Protein AF-A0A6P0SKI7-F1 (afdb_monomer_lite)

Foldseek 3Di:
DDKDKADDDPVDAQDPVNQVVVCVVCVVWDWDADPNRIIITDDDDDPVRVVVVVVVQVVVQVVCVVVVPDDGDD

pLDDT: mean 93.72, std 4.54, range [72.62, 98.62]

Radius of gyration: 16.22 Å; chains: 1; bounding box: 36×21×42 Å

Secondary structure (DSSP, 8-state):
-PPEEEPPPTTS---HHHHHHHHHH-TTSEEEE-TTS-EEEEPPPPHHHHHHHHHHHHHHHHHHHHH-------

Sequence (74 aa):
MNPLILNNPQSTPITNDQFFQLCAANRDLKLERTAKGGLIIMPPTGGETSKRNSDINFELNLWNRQTKLGITFD

Structure (mmCIF, N/CA/C/O backbone):
data_AF-A0A6P0SKI7-F1
#
_entry.id   AF-A0A6P0SKI7-F1
#
loop_
_atom_site.group_PDB
_atom_site.id
_atom_site.type_symbol
_atom_site.label_atom_id
_atom_site.label_alt_id
_atom_site.label_comp_id
_atom_site.label_asym_id
_atom_site.label_entity_id
_atom_site.label_seq_id
_atom_site.pdbx_PDB_ins_code
_atom_site.Cartn_x
_atom_site.Cartn_y
_atom_site.Cartn_z
_atom_site.occupancy
_atom_site.B_iso_or_equiv
_atom_site.auth_seq_id
_atom_site.auth_comp_id
_atom_site.auth_asym_id
_atom_site.auth_atom_id
_atom_site.pdbx_PDB_model_num
ATOM 1 N N . MET A 1 1 ? 14.968 4.464 4.367 1.00 72.62 1 MET A N 1
ATOM 2 C CA . MET A 1 1 ? 15.230 3.815 3.064 1.00 72.62 1 MET A CA 1
ATOM 3 C C . MET A 1 1 ? 14.509 4.604 1.993 1.00 72.62 1 MET A C 1
ATOM 5 O O . MET A 1 1 ? 13.413 5.078 2.268 1.00 72.62 1 MET A O 1
ATOM 9 N N . ASN A 1 2 ? 15.119 4.755 0.820 1.00 86.69 2 ASN A N 1
ATOM 10 C CA . ASN A 1 2 ? 14.526 5.500 -0.289 1.00 86.69 2 ASN A CA 1
ATOM 11 C C . ASN A 1 2 ? 13.810 4.539 -1.247 1.00 86.69 2 ASN A C 1
ATOM 13 O O . ASN A 1 2 ? 14.285 3.414 -1.418 1.00 86.69 2 ASN A O 1
ATOM 17 N N . PRO A 1 3 ? 12.698 4.960 -1.867 1.00 92.00 3 PRO A N 1
ATOM 18 C CA . PRO A 1 3 ? 12.057 4.184 -2.919 1.00 92.00 3 PRO A CA 1
ATOM 19 C C . PRO A 1 3 ? 12.978 4.027 -4.129 1.00 92.00 3 PRO A C 1
ATOM 21 O O . PRO A 1 3 ? 13.676 4.968 -4.514 1.00 92.00 3 PRO A O 1
ATOM 24 N N . LEU A 1 4 ? 12.938 2.851 -4.754 1.00 94.06 4 LEU A N 1
ATOM 25 C CA . LEU A 1 4 ? 13.546 2.641 -6.064 1.00 94.06 4 LEU A CA 1
ATOM 26 C C . LEU A 1 4 ? 12.505 2.938 -7.143 1.00 94.06 4 LEU A C 1
ATOM 28 O O . LEU A 1 4 ? 11.398 2.404 -7.097 1.00 94.06 4 LEU A O 1
ATOM 32 N N . ILE A 1 5 ? 12.869 3.771 -8.119 1.00 92.81 5 ILE A N 1
ATOM 33 C CA . ILE A 1 5 ? 11.981 4.152 -9.219 1.00 92.81 5 ILE A CA 1
ATOM 34 C C . ILE A 1 5 ? 12.516 3.573 -10.527 1.00 92.81 5 ILE A C 1
ATOM 36 O O . ILE A 1 5 ? 13.628 3.884 -10.951 1.00 92.81 5 ILE A O 1
ATOM 40 N N . LEU A 1 6 ? 11.690 2.763 -11.182 1.00 91.19 6 LEU A N 1
ATOM 41 C CA . LEU A 1 6 ? 11.923 2.225 -12.514 1.00 91.19 6 LEU A CA 1
ATOM 42 C C . LEU A 1 6 ? 11.116 3.043 -13.526 1.00 91.19 6 LEU A C 1
ATOM 44 O O . LEU A 1 6 ? 9.887 2.956 -13.606 1.00 91.19 6 LEU A O 1
ATOM 48 N N . ASN A 1 7 ? 11.820 3.870 -14.298 1.00 90.00 7 ASN A N 1
ATOM 49 C CA . ASN A 1 7 ? 11.211 4.690 -15.339 1.00 90.00 7 ASN A CA 1
ATOM 50 C C . ASN A 1 7 ? 10.955 3.846 -16.585 1.00 90.00 7 ASN A C 1
ATOM 52 O O . ASN A 1 7 ? 11.884 3.368 -17.232 1.00 90.00 7 ASN A O 1
ATOM 56 N N . ASN A 1 8 ? 9.684 3.697 -16.929 1.00 85.50 8 ASN A N 1
ATOM 57 C CA . ASN A 1 8 ? 9.273 2.961 -18.107 1.00 85.50 8 ASN A CA 1
ATOM 58 C C . ASN A 1 8 ? 9.243 3.882 -19.348 1.00 85.50 8 ASN A C 1
ATOM 60 O O . ASN A 1 8 ? 8.735 5.005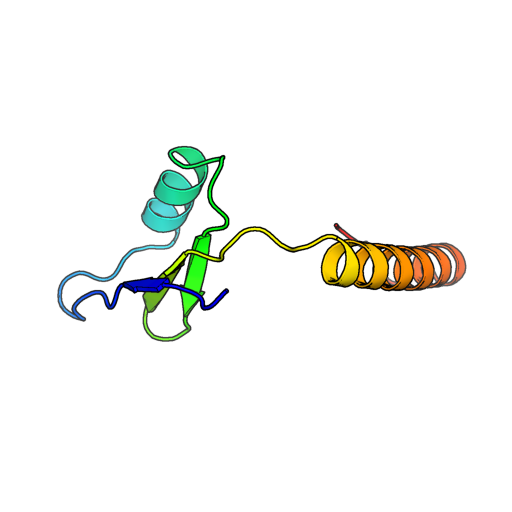 -19.250 1.00 85.50 8 ASN A O 1
ATOM 64 N N . PRO A 1 9 ? 9.761 3.451 -20.515 1.00 87.44 9 PRO A N 1
ATOM 65 C CA . PRO A 1 9 ? 9.722 4.256 -21.730 1.00 87.44 9 PRO A CA 1
ATOM 66 C C . PRO A 1 9 ? 8.281 4.514 -22.184 1.00 87.44 9 PRO A C 1
ATOM 68 O O . PRO A 1 9 ? 7.417 3.640 -22.110 1.00 87.44 9 PRO A O 1
ATOM 71 N N . GLN A 1 10 ? 8.025 5.713 -22.714 1.00 84.31 10 GLN A N 1
ATOM 72 C CA . GLN A 1 10 ? 6.693 6.107 -23.197 1.00 84.31 10 GLN A CA 1
ATOM 73 C C . GLN A 1 10 ? 6.189 5.227 -24.352 1.00 84.31 10 GLN A C 1
ATOM 75 O O . GLN A 1 10 ? 4.986 5.114 -24.550 1.00 84.31 10 GLN A O 1
ATOM 80 N N . SER A 1 11 ? 7.094 4.575 -25.089 1.00 90.69 11 SER A N 1
ATOM 81 C CA . SER A 1 11 ? 6.758 3.635 -26.163 1.00 90.69 11 SER A CA 1
ATOM 82 C C . SER A 1 11 ? 6.126 2.330 -25.674 1.00 90.69 11 SER A C 1
ATOM 84 O O . SER A 1 11 ? 5.522 1.622 -26.473 1.00 90.69 11 SER A O 1
ATOM 86 N N . THR A 1 12 ? 6.279 1.992 -24.390 1.00 88.06 12 THR A N 1
ATOM 87 C CA . THR A 1 12 ? 5.888 0.679 -23.854 1.00 88.06 12 THR A CA 1
ATOM 88 C C . THR A 1 12 ? 5.191 0.818 -22.498 1.00 88.06 12 THR A C 1
ATOM 90 O O . THR A 1 12 ? 5.656 0.236 -21.523 1.00 88.06 12 THR A O 1
ATOM 93 N N . PRO A 1 13 ? 4.126 1.630 -22.365 1.00 89.19 13 PRO A N 1
ATOM 94 C CA . PRO A 1 13 ? 3.503 1.917 -21.074 1.00 89.19 13 PRO A CA 1
ATOM 95 C C . PRO A 1 13 ? 2.957 0.648 -20.406 1.00 89.19 13 PRO A C 1
ATOM 97 O O . PRO A 1 13 ? 2.322 -0.179 -21.055 1.00 89.19 13 PRO A O 1
ATOM 100 N N . ILE A 1 14 ? 3.157 0.526 -19.090 1.00 91.62 14 ILE A N 1
ATOM 101 C CA . ILE A 1 14 ? 2.570 -0.559 -18.293 1.00 91.62 14 ILE A CA 1
ATOM 102 C C . ILE A 1 14 ? 1.080 -0.271 -18.091 1.00 91.62 14 ILE A C 1
ATOM 104 O O . ILE A 1 14 ? 0.707 0.707 -17.429 1.00 91.62 14 ILE A O 1
ATOM 108 N N . THR A 1 15 ? 0.225 -1.136 -18.635 1.00 92.44 15 THR A N 1
ATOM 109 C CA . THR A 1 15 ? -1.232 -1.028 -18.474 1.00 92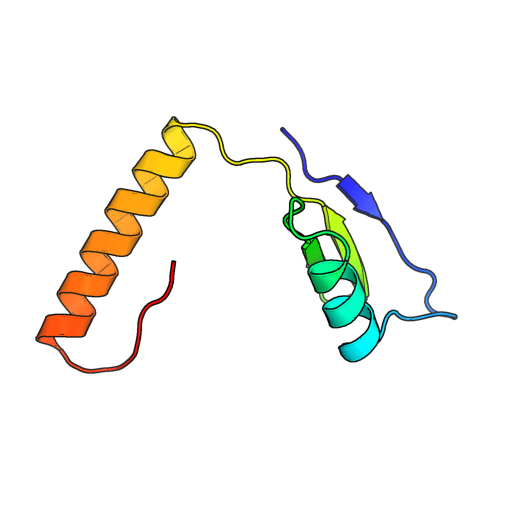.44 15 THR A CA 1
ATOM 110 C C . THR A 1 15 ? -1.665 -1.339 -17.038 1.00 92.44 15 THR A C 1
ATOM 112 O O . THR A 1 15 ? -0.892 -1.858 -16.233 1.00 92.44 15 THR A O 1
ATOM 115 N N . ASN A 1 16 ? -2.913 -1.020 -16.684 1.00 93.06 16 ASN A N 1
ATOM 116 C CA . ASN A 1 16 ? -3.445 -1.352 -15.355 1.00 93.06 16 ASN A CA 1
ATOM 117 C C . ASN A 1 16 ? -3.451 -2.866 -15.102 1.00 93.06 16 ASN A C 1
ATOM 119 O O . ASN A 1 16 ? -3.060 -3.291 -14.020 1.00 93.06 16 ASN A O 1
ATOM 123 N N . ASP A 1 17 ? -3.811 -3.667 -16.107 1.00 96.00 17 ASP A N 1
ATOM 124 C CA . ASP A 1 17 ? -3.838 -5.126 -15.982 1.00 96.00 17 ASP A CA 1
ATOM 125 C C . ASP A 1 17 ? -2.431 -5.699 -15.817 1.00 96.00 17 ASP A C 1
ATOM 127 O O . ASP A 1 17 ? -2.200 -6.538 -14.952 1.00 96.00 17 ASP A O 1
ATOM 131 N N . GLN A 1 18 ? -1.458 -5.203 -16.588 1.00 94.75 18 GLN A N 1
ATOM 132 C CA . GLN A 1 18 ? -0.058 -5.601 -16.433 1.00 94.75 18 GLN A CA 1
ATOM 133 C C . GLN A 1 18 ? 0.487 -5.210 -15.058 1.00 94.75 18 GLN A C 1
ATOM 135 O O . GLN A 1 18 ? 1.164 -6.013 -14.419 1.00 94.75 18 GLN A O 1
ATOM 140 N N . PHE A 1 19 ? 0.168 -4.005 -14.577 1.00 95.25 19 PHE A N 1
ATOM 141 C CA . PHE A 1 19 ? 0.543 -3.571 -13.234 1.00 95.25 19 PHE A CA 1
ATOM 142 C C . PHE A 1 19 ? -0.076 -4.473 -12.159 1.00 95.25 19 PHE A C 1
ATOM 144 O O . PHE A 1 19 ? 0.624 -4.914 -11.254 1.00 95.25 19 PHE A O 1
ATOM 151 N N . PHE A 1 20 ? -1.355 -4.827 -12.294 1.00 95.75 20 PHE A N 1
ATOM 152 C CA . PHE A 1 20 ? -2.015 -5.751 -11.376 1.00 95.75 20 PHE A CA 1
ATOM 153 C C . PHE A 1 20 ? -1.342 -7.131 -11.362 1.00 95.75 20 PHE A C 1
ATOM 155 O O . PHE A 1 20 ? -1.066 -7.666 -10.289 1.00 95.75 20 PHE A O 1
ATOM 162 N N . GLN A 1 21 ? -1.015 -7.690 -12.533 1.00 97.06 21 GLN A N 1
ATOM 163 C CA . GLN A 1 21 ? -0.295 -8.965 -12.625 1.00 97.06 21 GLN A CA 1
ATOM 164 C C . GLN A 1 21 ? 1.105 -8.880 -12.004 1.00 97.06 21 GLN A C 1
ATOM 166 O O . GLN A 1 21 ? 1.524 -9.811 -11.319 1.00 97.06 21 GLN A O 1
ATOM 171 N N . LEU A 1 22 ? 1.810 -7.755 -12.171 1.00 95.25 22 LEU A N 1
ATOM 172 C CA . LEU A 1 22 ? 3.097 -7.516 -11.512 1.00 95.25 22 LEU A CA 1
ATOM 173 C C . LEU A 1 22 ? 2.960 -7.524 -9.985 1.00 95.25 22 LEU A C 1
ATOM 175 O O . LEU A 1 22 ? 3.750 -8.194 -9.320 1.00 95.25 22 LEU A O 1
ATOM 179 N N . CYS A 1 23 ? 1.950 -6.848 -9.430 1.00 96.06 23 CYS A N 1
ATOM 180 C CA . CYS A 1 23 ? 1.662 -6.885 -7.993 1.00 96.06 23 CYS A CA 1
ATOM 181 C C . CYS A 1 23 ? 1.325 -8.305 -7.520 1.00 96.06 23 CYS A C 1
ATOM 183 O O . CYS A 1 23 ? 1.849 -8.766 -6.508 1.00 96.06 23 CYS A O 1
ATOM 185 N N . ALA A 1 24 ? 0.491 -9.029 -8.270 1.00 96.69 24 ALA A N 1
ATOM 186 C CA . ALA A 1 24 ? 0.089 -10.390 -7.927 1.00 96.69 24 ALA A CA 1
ATOM 187 C C . ALA A 1 24 ? 1.257 -11.389 -7.964 1.00 96.69 24 ALA A C 1
ATOM 189 O O . ALA A 1 24 ? 1.274 -12.321 -7.158 1.00 96.69 24 ALA A O 1
ATOM 190 N N . ALA A 1 25 ? 2.215 -11.193 -8.875 1.00 97.69 25 ALA A N 1
ATOM 191 C CA . ALA A 1 25 ? 3.413 -12.017 -9.007 1.00 97.69 25 ALA A CA 1
ATOM 192 C C . ALA A 1 25 ? 4.494 -11.689 -7.961 1.00 97.69 25 ALA A C 1
ATOM 194 O O . ALA A 1 25 ? 5.290 -12.558 -7.622 1.00 97.69 25 ALA A O 1
ATOM 195 N N . ASN A 1 26 ? 4.514 -10.464 -7.427 1.00 96.12 26 ASN A N 1
ATOM 196 C CA . ASN A 1 26 ? 5.516 -9.988 -6.469 1.00 96.12 26 ASN A CA 1
ATOM 197 C C . ASN A 1 26 ? 4.858 -9.586 -5.142 1.00 96.12 26 ASN A C 1
ATOM 199 O O . ASN A 1 26 ? 5.008 -8.452 -4.692 1.00 96.12 26 ASN A O 1
ATOM 203 N N . ARG A 1 27 ? 4.113 -10.510 -4.521 1.00 92.88 27 ARG A N 1
ATOM 204 C CA . ARG A 1 27 ? 3.281 -10.225 -3.333 1.00 92.88 27 ARG A CA 1
ATOM 205 C C . ARG A 1 27 ? 4.052 -9.690 -2.127 1.00 92.88 27 ARG A C 1
ATOM 207 O O . ARG A 1 27 ? 3.470 -8.989 -1.307 1.00 92.88 27 ARG A O 1
ATOM 214 N N . ASP A 1 28 ? 5.340 -10.001 -2.038 1.00 93.38 28 ASP A N 1
ATOM 215 C CA . ASP A 1 28 ? 6.205 -9.540 -0.950 1.00 93.38 28 ASP A CA 1
ATOM 216 C C . ASP A 1 28 ? 6.694 -8.094 -1.152 1.00 93.38 28 ASP A C 1
ATOM 218 O O . ASP A 1 28 ? 7.260 -7.490 -0.239 1.00 93.38 28 ASP A O 1
ATOM 222 N N . LEU A 1 29 ? 6.485 -7.517 -2.343 1.00 93.50 29 LEU A N 1
ATOM 223 C CA . LEU A 1 29 ? 6.860 -6.146 -2.671 1.00 93.50 29 LEU A CA 1
ATOM 224 C C . LEU A 1 29 ? 5.655 -5.207 -2.599 1.00 93.50 29 LEU A C 1
ATOM 226 O O . LEU A 1 29 ? 4.575 -5.484 -3.117 1.00 93.50 29 LEU A O 1
ATOM 230 N N . LYS A 1 30 ? 5.883 -4.016 -2.041 1.00 93.19 30 LYS A N 1
ATOM 231 C CA . LYS A 1 30 ? 4.952 -2.890 -2.146 1.00 93.19 30 LYS A CA 1
ATOM 232 C C . LYS A 1 30 ? 5.234 -2.133 -3.442 1.00 93.19 30 LYS A C 1
ATOM 234 O O . LYS A 1 30 ? 6.159 -1.320 -3.502 1.00 93.19 30 LYS A O 1
ATOM 239 N N . LEU A 1 31 ? 4.471 -2.451 -4.486 1.00 95.94 31 LEU A N 1
ATOM 240 C CA . LEU A 1 31 ? 4.569 -1.802 -5.793 1.00 95.94 31 LEU A CA 1
ATOM 241 C C . LEU A 1 31 ? 3.559 -0.657 -5.912 1.00 95.94 31 LEU A C 1
ATOM 243 O O . LEU A 1 31 ? 2.371 -0.833 -5.649 1.00 95.94 31 LEU A O 1
ATOM 247 N N . GLU A 1 32 ? 4.024 0.497 -6.378 1.00 95.56 32 GLU A N 1
ATOM 248 C CA . GLU A 1 32 ? 3.192 1.666 -6.682 1.00 95.56 32 GLU A CA 1
ATOM 249 C C . GLU A 1 32 ? 3.500 2.184 -8.093 1.00 95.56 32 GLU A C 1
ATOM 251 O O . GLU A 1 32 ? 4.565 1.914 -8.650 1.00 95.56 32 GLU A O 1
ATOM 256 N N . ARG A 1 33 ? 2.588 2.955 -8.695 1.00 93.56 33 ARG A N 1
ATOM 257 C CA . ARG A 1 33 ? 2.800 3.561 -10.018 1.00 93.56 33 ARG A CA 1
ATOM 258 C C . ARG A 1 33 ? 2.597 5.069 -9.962 1.00 93.56 33 ARG A C 1
ATOM 260 O O . ARG A 1 33 ? 1.555 5.552 -9.531 1.00 93.56 33 ARG A O 1
ATOM 267 N N . THR A 1 34 ? 3.578 5.815 -10.457 1.00 91.25 34 THR A N 1
ATOM 268 C CA . THR A 1 34 ? 3.463 7.270 -10.629 1.00 91.25 34 THR A CA 1
ATOM 269 C C . THR A 1 34 ? 2.426 7.628 -11.696 1.00 91.25 34 THR A C 1
ATOM 271 O O . THR A 1 34 ? 2.149 6.847 -12.608 1.00 91.25 34 THR A O 1
ATOM 274 N N . ALA A 1 35 ? 1.939 8.871 -11.668 1.00 87.62 35 ALA A N 1
ATOM 275 C CA . ALA A 1 35 ? 1.044 9.399 -12.701 1.00 87.62 35 ALA A CA 1
ATOM 276 C C . ALA A 1 35 ? 1.651 9.373 -14.121 1.00 87.62 35 ALA A C 1
ATOM 278 O O . ALA A 1 35 ? 0.916 9.304 -15.100 1.00 87.62 35 ALA A O 1
ATOM 279 N N . LYS A 1 36 ? 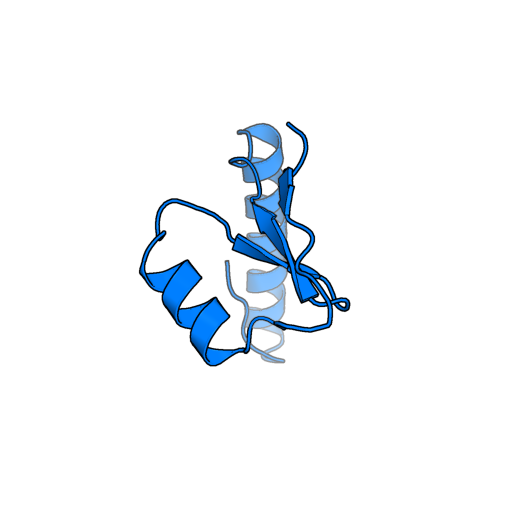2.988 9.396 -14.244 1.00 86.62 36 LYS A N 1
ATOM 280 C CA . LYS A 1 36 ? 3.709 9.315 -15.530 1.00 86.62 36 LYS A CA 1
ATOM 281 C C . LYS A 1 36 ? 3.997 7.876 -15.987 1.00 86.62 36 LYS A C 1
ATOM 283 O O . LYS A 1 36 ? 4.643 7.689 -17.014 1.00 86.62 36 LYS A O 1
ATOM 288 N N . GLY A 1 37 ? 3.559 6.870 -15.226 1.00 86.88 37 GLY A N 1
ATOM 289 C CA . GLY A 1 37 ? 3.728 5.453 -15.561 1.00 86.88 37 GLY A CA 1
ATOM 290 C C . GLY A 1 37 ? 5.035 4.810 -15.083 1.00 86.88 37 GLY A C 1
ATOM 291 O O . GLY A 1 37 ? 5.258 3.638 -15.365 1.00 86.88 37 GLY A O 1
ATOM 292 N N . GLY A 1 38 ? 5.890 5.529 -14.348 1.00 90.75 38 GLY A N 1
ATOM 293 C CA . GLY A 1 38 ? 7.045 4.935 -13.663 1.00 90.75 38 GLY A CA 1
ATOM 294 C C . GLY A 1 38 ? 6.616 4.052 -12.489 1.00 90.75 38 GLY A C 1
ATOM 295 O O . GLY A 1 38 ? 5.690 4.422 -11.761 1.00 90.75 38 GLY A O 1
ATOM 296 N N . LEU A 1 39 ? 7.286 2.913 -12.317 1.00 94.44 39 LEU A N 1
ATOM 297 C CA . LEU A 1 39 ? 7.039 1.933 -11.260 1.00 94.44 39 LEU A CA 1
ATOM 298 C C . LEU A 1 39 ? 7.906 2.258 -10.040 1.00 94.44 39 LEU A C 1
ATOM 300 O O . LEU A 1 39 ? 9.100 2.516 -10.175 1.00 94.44 39 LEU A O 1
ATOM 304 N N . ILE A 1 40 ? 7.313 2.240 -8.854 1.00 95.38 40 ILE A N 1
ATOM 305 C CA . ILE A 1 40 ? 7.988 2.473 -7.581 1.00 95.38 40 ILE A CA 1
ATOM 306 C C . ILE A 1 40 ? 7.995 1.166 -6.796 1.00 95.38 40 ILE A C 1
ATOM 308 O O . ILE A 1 40 ? 6.953 0.538 -6.620 1.00 95.38 40 ILE A O 1
ATOM 312 N N . ILE A 1 41 ? 9.167 0.787 -6.296 1.00 95.75 41 ILE A N 1
ATOM 313 C CA . ILE A 1 41 ? 9.331 -0.294 -5.328 1.00 95.75 41 ILE A CA 1
ATOM 314 C C . ILE A 1 41 ? 9.574 0.360 -3.973 1.00 95.75 41 ILE A C 1
ATOM 316 O O . ILE A 1 41 ? 10.630 0.962 -3.735 1.00 95.75 41 ILE A O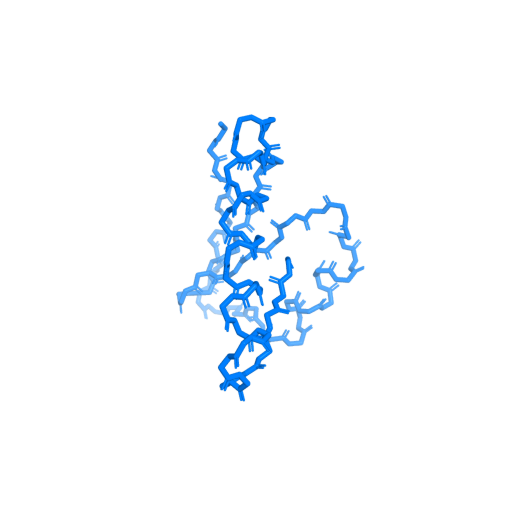 1
ATOM 320 N N . MET A 1 42 ? 8.577 0.274 -3.098 1.00 94.69 42 MET A N 1
ATOM 321 C CA . MET A 1 42 ? 8.652 0.855 -1.766 1.00 94.69 42 MET A CA 1
ATOM 322 C C . MET A 1 42 ? 9.419 -0.078 -0.823 1.00 94.69 42 MET A C 1
ATOM 324 O O . MET A 1 42 ? 9.118 -1.273 -0.762 1.00 94.69 42 MET A O 1
ATOM 328 N N . PRO A 1 43 ? 10.395 0.439 -0.056 1.00 92.19 43 PRO A N 1
ATOM 329 C CA . PRO A 1 43 ? 11.043 -0.348 0.981 1.00 92.19 43 PRO A CA 1
ATOM 330 C C . PRO A 1 43 ? 10.046 -0.675 2.105 1.00 92.19 43 PRO A C 1
ATOM 332 O O . PRO A 1 43 ? 9.063 0.052 2.298 1.00 92.19 43 PRO A O 1
ATOM 335 N N . PRO A 1 44 ? 10.304 -1.731 2.897 1.00 87.50 44 PRO A N 1
ATOM 336 C CA . PRO A 1 44 ? 9.477 -2.035 4.049 1.00 87.50 44 PRO A CA 1
ATOM 337 C C . PRO A 1 44 ? 9.485 -0.871 5.041 1.00 87.50 44 PRO A C 1
ATOM 339 O O . PRO A 1 44 ? 10.474 -0.155 5.229 1.00 87.50 44 PRO A O 1
ATOM 342 N N . THR A 1 45 ? 8.339 -0.689 5.677 1.00 87.06 45 THR A N 1
ATOM 343 C CA . THR A 1 45 ? 8.109 0.352 6.667 1.00 87.06 45 THR A CA 1
ATOM 344 C C . THR A 1 45 ? 8.770 -0.056 7.989 1.00 87.06 45 THR A C 1
ATOM 346 O O . THR A 1 45 ? 8.600 -1.186 8.436 1.00 87.06 45 THR A O 1
ATOM 349 N N . GLY A 1 46 ? 9.547 0.837 8.612 1.00 89.88 46 GLY A N 1
ATOM 350 C CA . GLY A 1 46 ? 10.165 0.573 9.920 1.00 89.88 46 GLY A CA 1
ATOM 351 C C . GLY A 1 46 ? 9.162 0.657 11.077 1.00 89.88 46 GLY A C 1
ATOM 352 O O . GLY A 1 46 ? 8.068 1.198 10.909 1.00 89.88 46 GLY A O 1
ATOM 353 N N . GLY A 1 47 ? 9.551 0.173 12.263 1.00 93.50 47 GLY A N 1
ATOM 354 C CA . GLY A 1 47 ? 8.677 0.090 13.444 1.00 93.50 47 GLY A CA 1
ATOM 355 C C . GLY A 1 47 ? 8.021 1.416 13.843 1.00 93.50 47 GLY A C 1
ATOM 356 O O . GLY A 1 47 ? 6.808 1.461 14.016 1.00 93.50 47 GLY A O 1
ATOM 357 N N . GLU A 1 48 ? 8.784 2.511 13.888 1.00 94.00 48 GLU A N 1
ATOM 358 C CA . GLU A 1 48 ? 8.261 3.850 14.218 1.00 94.00 48 GLU A CA 1
ATOM 359 C C . GLU A 1 48 ? 7.168 4.310 13.247 1.00 94.00 48 GLU A C 1
ATOM 361 O O . GLU A 1 48 ? 6.087 4.751 13.643 1.00 94.00 48 GLU A O 1
ATOM 366 N N . THR A 1 49 ? 7.426 4.166 11.945 1.00 93.44 49 THR A N 1
ATOM 367 C CA . THR A 1 49 ? 6.447 4.517 10.915 1.00 93.44 49 THR A CA 1
ATOM 368 C C . THR A 1 49 ? 5.231 3.591 10.982 1.00 93.44 49 THR A C 1
ATOM 370 O O . THR A 1 49 ? 4.105 4.061 10.841 1.00 93.44 49 THR A O 1
ATOM 373 N N . SER A 1 50 ? 5.431 2.301 11.268 1.00 93.75 50 SER A N 1
ATOM 374 C CA . SER A 1 50 ? 4.338 1.343 11.451 1.00 93.75 50 SER A CA 1
ATOM 375 C C . SER A 1 50 ? 3.459 1.696 12.652 1.00 93.75 50 SER A C 1
ATOM 377 O O . SER A 1 50 ? 2.237 1.677 12.528 1.00 93.75 50 SER A O 1
ATOM 379 N N . LYS A 1 51 ? 4.055 2.062 13.795 1.00 97.06 51 LYS A N 1
ATOM 380 C CA . LYS A 1 51 ? 3.311 2.490 14.985 1.00 97.06 51 LYS A CA 1
ATOM 381 C C . LYS A 1 51 ? 2.452 3.710 14.674 1.00 97.06 51 LYS A C 1
ATOM 383 O O . LYS A 1 51 ? 1.254 3.701 14.939 1.00 97.06 51 LYS A O 1
ATOM 388 N N . ARG A 1 52 ? 3.051 4.737 14.067 1.00 96.62 52 ARG A N 1
ATOM 389 C CA . ARG A 1 52 ? 2.328 5.958 13.703 1.00 96.62 52 ARG A CA 1
ATOM 390 C C . ARG A 1 52 ? 1.168 5.673 12.746 1.00 96.62 52 ARG A C 1
ATOM 392 O O . ARG A 1 52 ? 0.088 6.224 12.933 1.00 96.62 52 ARG A O 1
ATOM 399 N N . ASN A 1 53 ? 1.374 4.816 11.746 1.00 96.00 53 ASN A N 1
ATOM 400 C CA . ASN A 1 53 ? 0.311 4.422 10.820 1.00 96.00 53 ASN A CA 1
ATOM 401 C C . ASN A 1 53 ? -0.818 3.667 11.534 1.00 96.00 53 ASN A C 1
ATOM 403 O O . ASN A 1 53 ? -1.984 3.923 11.246 1.00 96.00 53 ASN A O 1
ATOM 407 N N . SER A 1 54 ? -0.484 2.789 12.485 1.00 97.31 54 SER A N 1
ATOM 408 C CA . SER A 1 54 ? -1.472 2.067 13.292 1.00 97.31 54 SER A CA 1
ATOM 409 C C . SER A 1 54 ? -2.332 3.015 14.128 1.00 97.31 54 SER A C 1
ATOM 411 O O . SER A 1 54 ? -3.552 2.865 14.145 1.00 97.31 54 SER A O 1
ATOM 413 N N . ASP A 1 55 ? -1.716 4.002 14.787 1.00 98.19 55 ASP A N 1
ATOM 414 C CA . ASP A 1 55 ? -2.437 4.978 15.612 1.00 98.19 55 ASP A CA 1
ATOM 415 C C . ASP A 1 55 ? -3.396 5.821 14.739 1.00 98.19 55 ASP A C 1
ATOM 417 O O . ASP A 1 55 ? -4.566 5.990 15.077 1.00 98.19 55 ASP A O 1
ATOM 421 N N . ILE A 1 56 ? -2.948 6.279 13.561 1.00 98.06 56 ILE A N 1
ATOM 422 C CA . ILE A 1 56 ? -3.786 7.047 12.618 1.00 98.06 56 ILE A CA 1
ATOM 423 C C . ILE A 1 56 ? -4.953 6.210 12.077 1.00 98.06 56 ILE A C 1
ATOM 425 O O . ILE A 1 56 ? -6.080 6.704 12.008 1.00 98.06 56 ILE A O 1
ATOM 429 N N . ASN A 1 57 ? -4.697 4.960 11.679 1.00 98.19 57 ASN A N 1
ATOM 430 C CA . ASN A 1 57 ? -5.738 4.075 11.156 1.00 98.19 57 ASN A CA 1
ATOM 431 C C . ASN A 1 57 ? -6.818 3.821 12.217 1.00 98.19 57 ASN A C 1
ATOM 433 O O . ASN A 1 57 ? -8.008 3.943 11.924 1.00 98.19 57 ASN A O 1
ATOM 437 N N . PHE A 1 58 ? -6.408 3.569 13.465 1.00 98.31 58 PHE A N 1
ATOM 438 C CA . PHE A 1 58 ? -7.333 3.375 14.577 1.00 98.31 58 PHE A CA 1
ATOM 439 C C . PHE A 1 58 ? -8.271 4.573 14.768 1.00 98.31 58 PHE A C 1
ATOM 441 O O . PHE A 1 58 ? -9.491 4.395 14.784 1.00 98.31 58 PHE A O 1
ATOM 448 N N . GLU A 1 59 ? -7.724 5.787 14.856 1.00 98.44 59 GLU A N 1
ATOM 449 C CA . GLU A 1 59 ? -8.522 7.006 15.041 1.00 98.44 59 GLU A CA 1
ATOM 450 C C . GLU A 1 59 ? -9.498 7.229 13.875 1.00 98.44 59 GLU A C 1
ATOM 452 O O . GLU A 1 59 ? -10.683 7.511 14.083 1.00 98.44 59 GLU A O 1
ATOM 457 N N . LEU A 1 60 ? -9.039 7.030 12.632 1.00 98.38 60 LEU A N 1
ATOM 458 C CA . LEU A 1 60 ? -9.885 7.176 11.446 1.00 98.38 60 LEU A CA 1
ATOM 459 C C . LEU A 1 60 ? -11.005 6.125 11.409 1.00 98.38 60 LEU A C 1
ATOM 461 O O . LEU A 1 60 ? -12.151 6.445 11.077 1.00 98.38 60 LEU A O 1
ATOM 465 N N . ASN A 1 61 ? -10.698 4.877 11.770 1.00 98.50 61 ASN A N 1
ATOM 466 C CA . ASN A 1 61 ? -11.687 3.809 11.855 1.00 98.50 61 ASN A CA 1
ATOM 467 C C . ASN A 1 61 ? -12.726 4.097 12.941 1.00 98.50 61 ASN A C 1
ATOM 469 O O . ASN A 1 61 ? -13.924 3.943 12.691 1.00 98.50 61 ASN A O 1
ATOM 473 N N . LEU A 1 62 ? -12.293 4.549 14.121 1.00 98.56 62 LEU A N 1
ATOM 474 C CA . LEU A 1 62 ? -13.186 4.899 15.220 1.00 98.56 62 LEU A CA 1
ATOM 475 C C . LEU A 1 62 ? -14.146 6.022 14.813 1.00 98.56 62 LEU A C 1
ATOM 477 O O . LEU A 1 62 ? -15.360 5.869 14.975 1.00 98.56 62 LEU A O 1
ATOM 481 N N . TRP A 1 63 ? -13.624 7.094 14.212 1.00 98.62 63 TRP A N 1
ATOM 482 C CA . TRP A 1 63 ? -14.436 8.180 13.663 1.00 98.62 63 TRP A CA 1
ATOM 483 C C . TRP A 1 63 ? -15.460 7.660 12.646 1.00 98.62 63 TRP A C 1
ATOM 485 O O . TRP A 1 63 ? -16.659 7.908 12.790 1.00 98.62 63 TRP A O 1
ATOM 495 N N . ASN A 1 64 ? -15.028 6.869 11.659 1.00 98.56 64 ASN A N 1
ATOM 496 C CA . ASN A 1 64 ? -15.925 6.351 10.627 1.00 98.56 64 ASN A CA 1
ATOM 497 C C . ASN A 1 64 ? -16.991 5.402 11.207 1.00 98.56 64 ASN A C 1
ATOM 499 O O . ASN A 1 64 ? -18.136 5.378 10.754 1.00 98.56 64 ASN A O 1
ATOM 503 N N . ARG A 1 65 ? -16.661 4.636 12.254 1.00 98.25 65 ARG A N 1
ATOM 504 C CA . ARG A 1 65 ? -17.633 3.786 12.956 1.00 98.25 65 ARG A CA 1
ATOM 505 C C . ARG A 1 65 ? -18.697 4.595 13.689 1.00 98.25 65 ARG A C 1
ATOM 507 O O . ARG A 1 65 ? -19.803 4.074 13.823 1.00 98.25 65 ARG A O 1
ATOM 514 N N . GLN A 1 66 ? -18.392 5.801 14.152 1.00 98.56 66 GLN A N 1
ATOM 515 C CA . GLN A 1 66 ? -19.359 6.686 14.803 1.00 98.56 66 GLN A CA 1
ATOM 516 C C . GLN A 1 66 ? -20.222 7.429 13.778 1.00 98.56 66 GLN A C 1
ATOM 518 O O . GLN A 1 66 ? -21.433 7.518 13.955 1.00 98.56 66 GLN A O 1
ATOM 523 N N . THR A 1 67 ? -19.619 7.919 12.693 1.00 98.62 67 THR A N 1
ATOM 524 C CA . THR A 1 67 ? -20.294 8.787 11.713 1.00 98.62 67 THR A CA 1
ATOM 525 C C . THR A 1 67 ? -20.956 8.039 10.558 1.00 98.62 67 THR A C 1
ATOM 527 O O . THR A 1 67 ? -21.895 8.558 9.963 1.00 98.62 67 THR A O 1
ATOM 530 N N . LYS A 1 68 ? -20.502 6.817 10.249 1.00 98.19 68 LYS A N 1
ATOM 531 C CA . LYS A 1 68 ? -21.007 5.960 9.159 1.00 98.19 68 LYS A CA 1
ATOM 532 C C . LYS A 1 68 ? -20.912 6.591 7.764 1.00 98.19 68 LYS A C 1
ATOM 534 O O . LYS A 1 68 ? -21.759 6.335 6.914 1.00 98.19 68 LYS A O 1
ATOM 539 N N . LEU A 1 69 ? -19.880 7.398 7.520 1.00 98.19 69 LEU A N 1
ATOM 540 C CA . LEU A 1 69 ? -19.728 8.142 6.264 1.00 98.19 69 LEU A CA 1
ATOM 541 C C . LEU A 1 69 ? -18.964 7.384 5.167 1.00 98.19 69 LEU A C 1
ATOM 543 O O . LEU A 1 69 ? -18.919 7.848 4.031 1.00 98.19 69 LEU A O 1
ATOM 547 N N . GLY A 1 70 ? -18.378 6.225 5.471 1.00 97.06 70 GLY A N 1
ATOM 548 C CA . GLY A 1 70 ? -17.652 5.435 4.483 1.00 97.06 70 GLY A CA 1
ATOM 549 C C . GLY A 1 70 ? -17.082 4.123 5.017 1.00 97.06 70 GLY A C 1
ATOM 550 O O . GLY A 1 70 ? -17.629 3.497 5.928 1.00 97.06 70 GLY A O 1
ATOM 551 N N . ILE A 1 71 ? -15.971 3.696 4.417 1.00 97.62 71 ILE A N 1
ATOM 552 C CA . ILE A 1 71 ? -15.232 2.470 4.742 1.00 97.62 71 ILE A CA 1
ATOM 553 C C . ILE A 1 71 ? -13.748 2.835 4.849 1.00 97.62 71 ILE A C 1
ATOM 555 O O . ILE A 1 71 ? -13.246 3.625 4.053 1.00 97.62 71 ILE A O 1
ATOM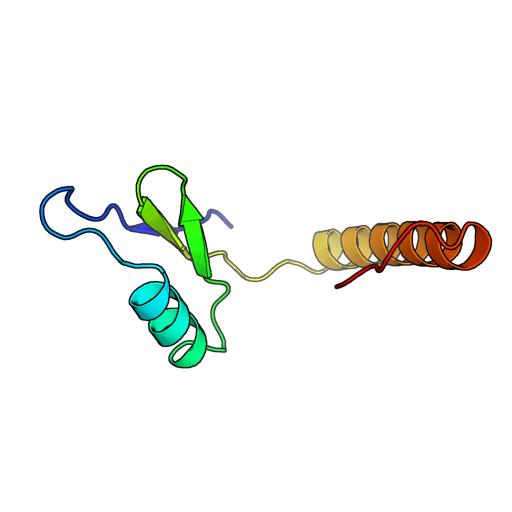 559 N N . THR A 1 72 ? -13.054 2.275 5.836 1.00 97.25 72 THR A N 1
ATOM 560 C CA . THR A 1 72 ? -11.614 2.473 6.062 1.00 97.25 72 THR A CA 1
ATOM 561 C C . THR A 1 72 ? -10.859 1.179 5.769 1.00 97.25 72 THR A C 1
ATOM 563 O O . THR A 1 72 ? -11.388 0.105 6.054 1.00 97.25 72 THR A O 1
ATOM 566 N N . PHE A 1 73 ? -9.628 1.289 5.276 1.00 95.00 73 PHE A N 1
ATOM 567 C CA . PHE A 1 73 ? -8.743 0.169 4.941 1.00 95.00 73 PHE A CA 1
ATOM 568 C C . PHE A 1 73 ? -7.366 0.385 5.581 1.00 95.00 73 PHE A C 1
ATOM 570 O O . PHE A 1 73 ? -7.019 1.529 5.891 1.00 95.00 73 PHE A O 1
ATOM 577 N N . ASP A 1 74 ? -6.615 -0.696 5.791 1.00 91.06 74 ASP A N 1
ATOM 578 C CA . ASP A 1 74 ? -5.211 -0.695 6.216 1.00 91.06 74 ASP A CA 1
ATOM 579 C C . ASP A 1 74 ? -4.217 -0.887 5.060 1.00 91.06 74 ASP A C 1
ATOM 581 O O . ASP A 1 74 ? -4.596 -1.464 4.015 1.00 91.06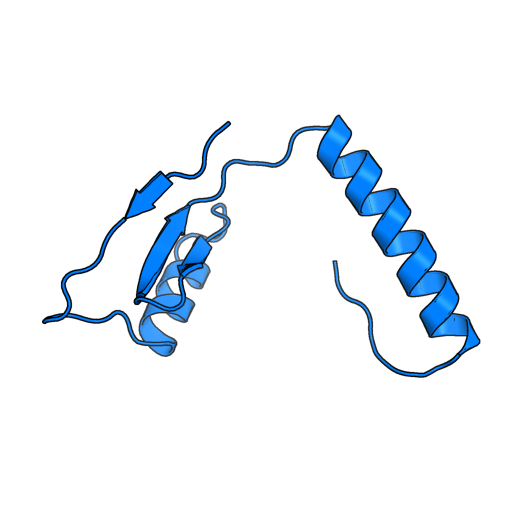 74 ASP A O 1
#